Protein AF-A0AA35U1R6-F1 (afdb_monomer_lite)

Structure (mmCIF, N/CA/C/O backbone):
data_AF-A0AA35U1R6-F1
#
_entry.id   AF-A0AA35U1R6-F1
#
loop_
_atom_site.group_PDB
_atom_site.id
_atom_site.type_symbol
_atom_site.label_atom_id
_atom_site.label_alt_id
_atom_site.label_comp_id
_atom_site.label_asym_id
_atom_site.label_entity_id
_atom_site.label_seq_id
_atom_site.pdbx_PDB_ins_code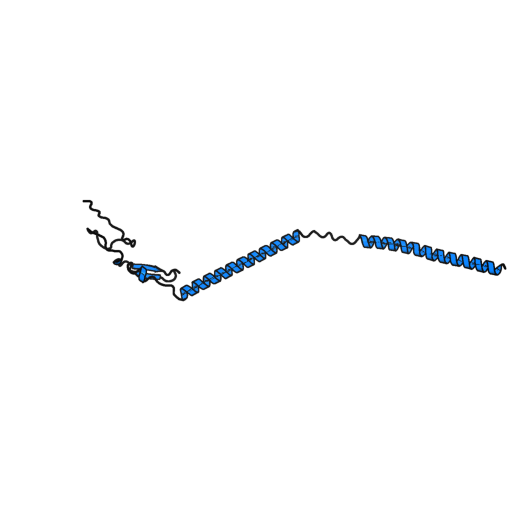
_atom_site.Cartn_x
_atom_site.Cartn_y
_atom_site.Cartn_z
_atom_site.occupancy
_atom_site.B_iso_or_equiv
_atom_site.auth_seq_id
_atom_site.auth_comp_id
_atom_site.auth_asym_id
_atom_site.auth_atom_id
_atom_site.pdbx_PDB_model_num
ATOM 1 N N . MET A 1 1 ? 55.048 16.128 -22.462 1.00 40.50 1 MET A N 1
ATOM 2 C CA . MET A 1 1 ? 53.870 15.634 -23.207 1.00 40.50 1 MET A CA 1
ATOM 3 C C . MET A 1 1 ? 53.387 14.359 -22.537 1.00 40.50 1 MET A C 1
ATOM 5 O O . MET A 1 1 ? 53.984 13.311 -22.740 1.00 40.50 1 MET A O 1
ATOM 9 N N . LEU A 1 2 ? 52.407 14.465 -21.638 1.00 44.03 2 LEU A N 1
ATOM 10 C CA . LEU A 1 2 ? 51.912 13.326 -20.863 1.00 44.03 2 LEU A CA 1
ATOM 11 C C . LEU A 1 2 ? 51.029 12.444 -21.753 1.00 44.03 2 LEU A C 1
ATOM 13 O O . LEU A 1 2 ? 49.929 12.838 -22.135 1.00 44.03 2 LEU A O 1
ATOM 17 N N . LEU A 1 3 ? 51.542 11.257 -22.082 1.00 51.19 3 LEU A N 1
ATOM 18 C CA . LEU A 1 3 ? 50.801 10.158 -22.692 1.00 51.19 3 LEU A CA 1
ATOM 19 C C . LEU A 1 3 ? 49.799 9.617 -21.669 1.00 51.19 3 LEU A C 1
ATOM 21 O O . LEU A 1 3 ? 50.079 8.687 -20.917 1.00 51.19 3 LEU A O 1
ATOM 25 N N . LEU A 1 4 ? 48.622 10.230 -21.626 1.00 51.91 4 LEU A N 1
ATOM 26 C CA . LEU A 1 4 ? 47.485 9.698 -20.895 1.00 51.91 4 LEU A CA 1
ATOM 27 C C . LEU A 1 4 ? 46.846 8.581 -21.725 1.00 51.91 4 LEU A C 1
ATOM 29 O O . LEU A 1 4 ? 45.878 8.794 -22.451 1.00 51.91 4 LEU A O 1
ATOM 33 N N . ILE A 1 5 ? 47.394 7.370 -21.592 1.00 55.00 5 ILE A N 1
ATOM 34 C CA . ILE A 1 5 ? 46.706 6.115 -21.929 1.00 55.00 5 ILE A CA 1
ATOM 35 C C . ILE A 1 5 ? 45.598 5.929 -20.883 1.00 55.00 5 ILE A C 1
ATOM 37 O O . ILE A 1 5 ? 45.700 5.128 -19.957 1.00 55.00 5 ILE A O 1
ATOM 41 N N . PHE A 1 6 ? 44.555 6.749 -20.962 1.00 52.03 6 PHE A N 1
ATOM 42 C CA . PHE A 1 6 ? 43.387 6.607 -20.108 1.00 52.03 6 PHE A CA 1
ATOM 43 C C . PHE A 1 6 ? 42.420 5.649 -20.799 1.00 52.03 6 PHE A C 1
ATOM 45 O O . PHE A 1 6 ? 41.719 6.016 -21.740 1.00 52.03 6 PHE A O 1
ATOM 52 N N . CYS A 1 7 ? 42.366 4.407 -20.311 1.00 56.44 7 CYS A N 1
ATOM 53 C CA . CYS A 1 7 ? 41.222 3.520 -20.518 1.00 56.44 7 CYS A CA 1
ATOM 54 C C . CYS A 1 7 ? 40.001 4.145 -19.829 1.00 56.44 7 CYS A C 1
ATOM 56 O O . CYS A 1 7 ? 39.652 3.799 -18.701 1.00 56.44 7 CYS A O 1
ATOM 58 N N . LEU A 1 8 ? 39.398 5.127 -20.495 1.00 61.28 8 LEU A N 1
ATOM 59 C CA . LEU A 1 8 ? 38.334 5.949 -19.950 1.00 61.28 8 LEU A CA 1
ATOM 60 C C . LEU A 1 8 ? 37.013 5.175 -20.009 1.00 61.28 8 LEU A C 1
ATOM 62 O O . LEU A 1 8 ? 36.578 4.696 -21.061 1.00 61.28 8 LEU A O 1
ATOM 66 N N . GLN A 1 9 ? 36.366 5.031 -18.858 1.00 64.62 9 GLN A N 1
ATOM 67 C CA . GLN A 1 9 ? 34.970 4.620 -18.799 1.00 64.62 9 GLN A CA 1
ATOM 68 C C . GLN A 1 9 ? 34.132 5.730 -19.448 1.00 64.62 9 GLN A C 1
ATOM 70 O O . GLN A 1 9 ? 34.255 6.892 -19.064 1.00 64.62 9 GLN A O 1
ATOM 75 N N . LEU A 1 10 ? 33.308 5.394 -20.448 1.00 70.62 10 LEU A N 1
ATOM 76 C CA . LEU A 1 10 ? 32.404 6.370 -21.056 1.00 70.62 10 LEU A CA 1
ATOM 77 C C . LEU A 1 10 ? 31.441 6.910 -19.988 1.00 70.62 10 LEU A C 1
ATOM 79 O O . LEU A 1 10 ? 31.081 6.166 -19.071 1.00 70.62 10 LEU A O 1
ATOM 83 N N . PRO A 1 11 ? 30.930 8.146 -20.138 1.00 73.25 11 PRO A N 1
ATOM 84 C CA . PRO A 1 11 ? 29.977 8.736 -19.191 1.00 73.25 11 PRO A CA 1
ATOM 85 C C . PRO A 1 11 ? 28.687 7.912 -19.033 1.00 73.25 11 PRO A C 1
ATOM 87 O O . PRO A 1 11 ? 28.019 7.996 -18.010 1.00 73.25 11 PRO A O 1
ATOM 90 N N . CYS A 1 12 ? 28.362 7.041 -19.996 1.00 75.69 12 CYS A N 1
ATOM 91 C CA . CYS A 1 12 ? 27.272 6.070 -19.883 1.00 75.69 12 CYS A CA 1
ATOM 92 C C . CYS A 1 12 ? 27.588 4.847 -18.988 1.00 75.69 12 CYS A C 1
ATOM 94 O O . CYS A 1 12 ? 26.778 3.923 -18.902 1.00 75.69 12 CYS A O 1
ATOM 96 N N . GLY A 1 13 ? 28.753 4.817 -18.329 1.00 76.06 13 GLY A N 1
ATOM 97 C CA . GLY A 1 13 ? 29.195 3.761 -17.412 1.00 76.06 13 GLY A CA 1
ATOM 98 C C . GLY A 1 13 ? 29.813 2.540 -18.101 1.00 76.06 13 GLY A C 1
ATOM 99 O O . GLY A 1 13 ? 30.163 1.561 -17.444 1.00 76.06 13 GLY A O 1
ATOM 100 N N . HIS A 1 14 ? 29.968 2.585 -19.421 1.00 80.06 14 HIS A N 1
ATOM 101 C CA . HIS A 1 14 ? 30.429 1.478 -20.246 1.00 80.06 14 HIS A CA 1
ATOM 102 C C . HIS A 1 14 ? 31.904 1.618 -20.656 1.00 80.06 14 HIS A C 1
ATOM 104 O O . HIS A 1 14 ? 32.404 2.723 -20.827 1.00 80.06 14 HIS A O 1
ATOM 110 N N . ARG A 1 15 ? 32.612 0.499 -20.869 1.00 76.62 15 ARG A N 1
ATOM 111 C CA . ARG A 1 15 ? 33.979 0.526 -21.428 1.00 76.62 15 ARG A CA 1
ATOM 112 C C . ARG A 1 15 ? 33.954 0.885 -22.922 1.00 76.62 15 ARG A C 1
ATOM 114 O O . ARG A 1 15 ? 33.030 0.491 -23.640 1.00 76.62 15 ARG A O 1
ATOM 121 N N . CYS A 1 16 ? 34.970 1.594 -23.401 1.00 74.69 16 CYS A N 1
ATOM 122 C CA . CYS A 1 16 ? 35.106 1.868 -24.830 1.00 74.69 16 CYS A CA 1
ATOM 123 C C . CYS A 1 16 ? 35.251 0.544 -25.610 1.00 74.69 16 CYS A C 1
ATOM 125 O O . CYS A 1 16 ? 35.993 -0.328 -25.158 1.00 74.69 16 CYS A O 1
ATOM 127 N N . PRO A 1 17 ? 34.500 0.328 -26.711 1.00 72.19 17 PRO A N 1
ATOM 128 C CA . PRO A 1 17 ? 34.656 -0.867 -27.543 1.00 72.19 17 PRO A CA 1
ATOM 129 C C . PRO A 1 17 ? 35.899 -0.804 -28.444 1.00 72.19 17 PRO A C 1
ATOM 131 O O . PRO A 1 17 ? 36.319 -1.833 -28.963 1.00 72.19 17 PRO A O 1
ATOM 134 N N . LEU A 1 18 ? 36.468 0.388 -28.645 1.00 70.44 18 LEU A N 1
ATOM 135 C CA . LEU A 1 18 ? 37.700 0.585 -29.403 1.00 70.44 18 LEU A CA 1
ATOM 136 C C . LEU A 1 18 ? 38.908 0.216 -28.533 1.00 70.44 18 LEU A C 1
ATOM 138 O O . LEU A 1 18 ? 38.912 0.475 -27.327 1.00 70.44 18 LEU A O 1
ATOM 142 N N . GLY A 1 19 ? 39.938 -0.363 -29.155 1.00 68.81 19 GLY A N 1
ATOM 143 C CA . GLY A 1 19 ? 41.250 -0.513 -28.524 1.00 68.8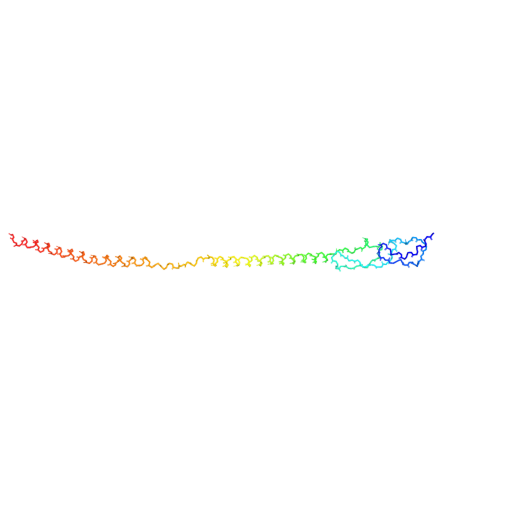1 19 GLY A CA 1
ATOM 144 C C . GLY A 1 19 ? 41.859 0.849 -28.176 1.00 68.81 19 GLY A C 1
ATOM 145 O O . GLY A 1 19 ? 41.396 1.881 -28.666 1.00 68.81 19 GLY A O 1
ATOM 146 N N . CYS A 1 20 ? 42.887 0.858 -27.323 1.00 73.56 20 CYS A N 1
ATOM 147 C CA . CYS A 1 20 ? 43.566 2.087 -26.912 1.00 73.56 20 CYS A CA 1
ATOM 148 C C . CYS A 1 20 ? 43.958 2.916 -28.142 1.00 73.56 20 CYS A C 1
ATOM 150 O O . CYS A 1 20 ? 44.717 2.454 -28.992 1.00 73.56 20 CYS A O 1
ATOM 152 N N . HIS A 1 21 ? 43.424 4.129 -28.231 1.00 70.81 21 HIS A N 1
ATOM 153 C CA . HIS A 1 21 ? 43.646 5.032 -29.349 1.00 70.81 21 HIS A CA 1
ATOM 154 C C . HIS A 1 21 ? 44.116 6.388 -28.829 1.00 70.81 21 HIS A C 1
ATOM 156 O O . HIS A 1 21 ? 43.810 6.787 -27.705 1.00 70.81 21 HIS A O 1
ATOM 162 N N . HIS A 1 22 ? 44.863 7.113 -29.656 1.00 66.44 22 HIS A N 1
ATOM 163 C CA . HIS A 1 22 ? 45.256 8.482 -29.347 1.00 66.44 22 HIS A CA 1
ATOM 164 C C . HIS A 1 22 ? 44.108 9.413 -29.763 1.00 66.44 22 HIS A C 1
ATOM 166 O O . HIS A 1 22 ? 43.730 9.438 -30.931 1.00 66.44 22 HIS A O 1
ATOM 172 N N . GLY A 1 23 ? 43.501 10.125 -28.811 1.00 71.44 23 GLY A N 1
ATOM 173 C CA . GLY A 1 23 ? 42.396 11.060 -29.064 1.00 71.44 23 GLY A CA 1
ATOM 174 C C . GLY A 1 23 ? 41.212 10.891 -28.111 1.00 71.44 23 GLY A C 1
ATOM 175 O O . GLY A 1 23 ? 41.259 10.095 -27.175 1.00 71.44 23 GLY A O 1
ATOM 176 N N . ASN A 1 24 ? 40.141 11.654 -28.346 1.00 71.75 24 ASN A N 1
ATOM 177 C CA . ASN A 1 24 ? 38.956 11.640 -27.488 1.00 71.75 24 ASN A CA 1
ATOM 178 C C . ASN A 1 24 ? 38.089 10.397 -27.754 1.00 71.75 24 ASN A C 1
ATOM 180 O O . ASN A 1 24 ? 37.876 10.028 -28.909 1.00 71.75 24 ASN A O 1
ATOM 184 N N . CYS A 1 25 ? 37.589 9.752 -26.696 1.00 74.62 25 CYS A N 1
ATOM 185 C CA . CYS A 1 25 ? 36.675 8.612 -26.825 1.00 74.62 25 CYS A CA 1
ATOM 186 C C . CYS A 1 25 ? 35.370 9.018 -27.541 1.00 74.62 25 CYS A C 1
ATOM 188 O O . CYS A 1 25 ? 34.946 10.174 -27.431 1.00 74.62 25 CYS A O 1
ATOM 190 N N . PRO A 1 26 ? 34.700 8.083 -28.243 1.00 75.94 26 PRO A N 1
ATOM 191 C CA . PRO A 1 26 ? 33.435 8.370 -28.905 1.00 75.94 26 PRO A CA 1
ATOM 192 C C . PRO A 1 26 ? 32.358 8.797 -27.888 1.00 75.94 26 PRO A C 1
ATOM 194 O O . PRO A 1 26 ? 32.352 8.305 -26.753 1.00 75.94 26 PRO A O 1
ATOM 197 N N . PRO A 1 27 ? 31.436 9.702 -28.269 1.00 75.06 27 PRO A N 1
ATOM 198 C CA . PRO A 1 27 ? 30.412 10.205 -27.362 1.00 75.06 27 PRO A CA 1
ATOM 199 C C . PRO A 1 27 ? 29.414 9.098 -26.976 1.00 75.06 27 PRO A C 1
ATOM 201 O O . PRO A 1 27 ? 29.207 8.149 -27.745 1.00 75.06 27 PRO A O 1
ATOM 204 N N . PRO A 1 28 ? 28.752 9.213 -25.808 1.00 72.19 28 PRO A N 1
ATOM 205 C CA . PRO A 1 28 ? 27.809 8.206 -25.303 1.00 72.19 28 PRO A CA 1
ATOM 206 C C . PRO A 1 28 ? 26.651 7.904 -26.269 1.00 72.19 28 PRO A C 1
ATOM 208 O O . PRO A 1 28 ? 26.156 6.776 -26.279 1.00 72.19 28 PRO A O 1
ATOM 211 N N . GLU A 1 29 ? 26.301 8.853 -27.140 1.00 73.19 29 GLU A N 1
ATOM 212 C CA . GLU A 1 29 ? 25.285 8.739 -28.203 1.00 73.19 29 GLU A CA 1
ATOM 213 C C . GLU A 1 29 ? 25.577 7.629 -29.232 1.00 73.19 29 GLU A C 1
ATOM 215 O O . GLU A 1 29 ? 24.696 7.147 -29.944 1.00 73.19 29 GLU A O 1
ATOM 220 N N . THR A 1 30 ? 26.833 7.190 -29.326 1.00 78.75 30 THR A N 1
ATOM 221 C CA . THR A 1 30 ? 27.261 6.122 -30.248 1.00 78.75 30 THR A CA 1
ATOM 222 C C . THR A 1 30 ? 27.369 4.761 -29.561 1.00 78.75 30 THR A C 1
ATOM 224 O O . THR A 1 30 ? 27.745 3.762 -30.178 1.00 78.75 30 THR A O 1
ATOM 227 N N . CYS A 1 31 ? 27.027 4.684 -28.271 1.00 83.06 31 CYS A N 1
ATOM 228 C CA . CYS A 1 31 ? 27.143 3.461 -27.496 1.00 83.06 31 CYS A CA 1
ATOM 229 C C . CYS A 1 31 ? 26.099 2.416 -27.932 1.00 83.06 31 CYS A C 1
ATOM 231 O O . CYS A 1 31 ? 24.913 2.521 -27.620 1.00 83.06 31 CYS A O 1
ATOM 233 N N . GLN A 1 32 ? 26.559 1.350 -28.594 1.00 82.31 32 GLN A N 1
ATOM 234 C CA . GLN A 1 32 ? 25.708 0.256 -29.090 1.00 82.31 32 GLN A CA 1
ATOM 235 C C . GLN A 1 32 ? 25.473 -0.873 -28.072 1.00 82.31 32 GLN A C 1
ATOM 237 O O . GLN A 1 32 ? 24.872 -1.897 -28.399 1.00 82.31 32 GLN A O 1
ATOM 242 N N . ARG A 1 33 ? 25.951 -0.717 -26.832 1.00 84.75 33 ARG A N 1
ATOM 243 C CA . ARG A 1 33 ? 25.746 -1.722 -25.782 1.00 84.75 33 ARG A CA 1
ATOM 244 C C . ARG A 1 33 ? 24.268 -1.826 -25.436 1.00 84.75 33 ARG A C 1
ATOM 246 O O . ARG A 1 33 ? 23.587 -0.809 -25.324 1.00 84.75 33 ARG A O 1
ATOM 253 N N . LYS A 1 34 ? 23.785 -3.051 -25.247 1.00 89.06 34 LYS A N 1
ATOM 254 C CA . LYS A 1 34 ? 22.403 -3.311 -24.841 1.00 89.06 34 LYS A CA 1
ATOM 255 C C . LYS A 1 34 ? 22.255 -3.089 -23.339 1.00 89.06 34 LYS A C 1
ATOM 257 O O . LYS A 1 34 ? 23.085 -3.548 -22.560 1.00 89.06 34 LYS A O 1
ATOM 262 N N . VAL A 1 35 ? 21.196 -2.394 -22.948 1.00 88.81 35 VAL A N 1
ATOM 263 C CA . VAL A 1 35 ? 20.808 -2.165 -21.556 1.00 88.81 35 VAL A CA 1
ATOM 264 C C . VAL A 1 35 ? 19.346 -2.546 -21.371 1.00 88.81 35 VAL A C 1
ATOM 266 O O . VAL A 1 35 ? 18.514 -2.322 -22.251 1.00 88.81 35 VAL A O 1
ATOM 269 N N . THR A 1 36 ? 19.020 -3.127 -20.220 1.00 90.50 36 THR A N 1
ATOM 270 C CA . THR A 1 36 ? 17.642 -3.489 -19.882 1.00 90.50 36 THR A CA 1
ATOM 271 C C . THR A 1 36 ? 17.001 -2.358 -19.093 1.00 90.50 36 THR A C 1
ATOM 273 O O . THR A 1 36 ? 17.379 -2.096 -17.951 1.00 90.50 36 THR A O 1
ATOM 276 N N . LEU A 1 37 ? 16.007 -1.704 -19.683 1.00 91.31 37 LEU A N 1
ATOM 277 C CA . LEU A 1 37 ? 15.198 -0.696 -19.006 1.00 91.31 37 LEU A CA 1
ATOM 278 C C . LEU A 1 37 ? 13.927 -1.318 -18.449 1.00 91.31 37 LEU A C 1
ATOM 280 O O . LEU A 1 37 ? 13.410 -2.303 -18.983 1.00 91.31 37 LEU A O 1
ATOM 284 N N . ARG A 1 38 ? 13.422 -0.737 -17.363 1.00 91.31 38 ARG A N 1
ATOM 285 C CA . ARG A 1 38 ? 12.196 -1.178 -16.699 1.00 91.31 38 ARG A CA 1
ATOM 286 C C . ARG A 1 38 ? 11.193 -0.032 -16.625 1.00 91.31 38 ARG A C 1
ATOM 288 O O . ARG A 1 38 ? 11.612 1.119 -16.556 1.00 91.31 38 ARG A O 1
ATOM 295 N N . CYS A 1 39 ? 9.894 -0.344 -16.603 1.00 90.94 39 CYS A N 1
ATOM 296 C CA . CYS A 1 39 ? 8.876 0.665 -16.276 1.00 90.94 39 CYS A CA 1
ATOM 297 C C . CYS A 1 39 ? 9.104 1.207 -14.855 1.00 90.94 39 CYS A C 1
ATOM 299 O O . CYS A 1 39 ? 9.748 0.547 -14.033 1.00 90.94 39 CYS A O 1
ATOM 301 N N . SER A 1 40 ? 8.482 2.340 -14.519 1.00 87.94 40 SER A N 1
ATOM 302 C CA . SER A 1 40 ? 8.454 2.868 -13.142 1.00 87.94 40 SER A CA 1
ATOM 303 C C . SER A 1 40 ? 7.946 1.830 -12.130 1.00 87.94 40 SER A C 1
ATOM 305 O O . SER A 1 40 ? 8.477 1.698 -11.032 1.00 87.94 40 SER A O 1
ATOM 307 N N . CYS A 1 41 ? 6.992 1.008 -12.562 1.00 88.50 41 CYS A N 1
ATOM 308 C CA . CYS A 1 41 ? 6.417 -0.115 -11.832 1.00 88.50 41 CYS A CA 1
ATOM 309 C C . CYS A 1 41 ? 7.290 -1.379 -11.739 1.00 88.50 41 CYS A C 1
ATOM 311 O O . CYS A 1 41 ? 6.918 -2.352 -11.090 1.00 88.50 41 CYS A O 1
ATOM 313 N N . ARG A 1 42 ? 8.420 -1.410 -12.454 1.00 88.81 42 ARG A N 1
ATOM 314 C CA . ARG A 1 42 ? 9.352 -2.538 -12.631 1.00 88.81 42 ARG A CA 1
ATOM 315 C C . ARG A 1 42 ? 8.781 -3.853 -13.203 1.00 88.81 42 ARG A C 1
ATOM 317 O O . ARG A 1 42 ? 9.550 -4.806 -13.326 1.00 88.81 42 ARG A O 1
ATOM 324 N N . ARG A 1 43 ? 7.501 -3.903 -13.598 1.00 90.50 43 ARG A N 1
ATOM 325 C CA . ARG A 1 43 ? 6.840 -5.063 -14.233 1.00 90.50 43 ARG A CA 1
ATOM 326 C C . ARG A 1 43 ? 7.361 -5.344 -15.644 1.00 90.50 43 ARG A C 1
ATOM 328 O O . ARG A 1 43 ? 7.785 -6.455 -15.938 1.00 90.50 43 ARG A O 1
ATOM 335 N N . LEU A 1 44 ? 7.351 -4.328 -16.505 1.00 89.62 44 LEU A N 1
ATOM 336 C CA . LEU A 1 44 ? 7.807 -4.435 -17.890 1.00 89.62 44 LEU A CA 1
ATOM 337 C C . LEU A 1 44 ? 9.320 -4.243 -17.969 1.00 89.62 44 LEU A C 1
ATOM 339 O O . LEU A 1 44 ? 9.870 -3.350 -17.319 1.00 89.62 44 LEU A O 1
ATOM 343 N N . LYS A 1 45 ? 9.975 -5.062 -18.795 1.00 91.81 45 LYS A N 1
ATOM 344 C CA . LYS A 1 45 ? 11.404 -4.968 -19.106 1.00 91.81 45 LYS A CA 1
ATOM 345 C C . LYS A 1 45 ? 11.577 -4.919 -20.618 1.00 91.81 45 LYS A C 1
ATOM 347 O O . LYS A 1 45 ? 10.936 -5.686 -21.329 1.00 91.81 45 LYS A O 1
ATOM 352 N N . LYS A 1 46 ? 12.442 -4.030 -21.098 1.00 90.94 46 LYS A N 1
ATOM 353 C CA . LYS A 1 46 ? 12.771 -3.904 -22.519 1.00 90.94 46 LYS A CA 1
ATOM 354 C C . LYS A 1 46 ? 14.272 -3.743 -22.685 1.00 90.94 46 LYS A C 1
ATOM 356 O O . LYS A 1 46 ? 14.892 -2.941 -21.991 1.00 90.94 46 LYS A O 1
ATOM 361 N N . GLU A 1 47 ? 14.844 -4.503 -23.606 1.00 91.44 47 GLU A N 1
ATOM 362 C CA . GLU A 1 47 ? 16.234 -4.332 -24.012 1.00 91.44 47 GLU A CA 1
ATOM 363 C C . GLU A 1 47 ? 16.317 -3.266 -25.099 1.00 91.44 47 GLU A C 1
ATOM 365 O O . GLU A 1 47 ? 15.644 -3.351 -26.127 1.00 91.44 47 GLU A O 1
ATOM 370 N N . VAL A 1 48 ? 17.133 -2.245 -24.859 1.00 89.81 48 VAL A N 1
ATOM 371 C CA . VAL A 1 48 ? 17.377 -1.152 -25.805 1.00 89.81 48 VAL A CA 1
ATOM 372 C C . VAL A 1 48 ? 18.871 -0.878 -25.889 1.00 89.81 48 VAL A C 1
ATOM 374 O O . VAL A 1 48 ? 19.641 -1.282 -25.015 1.00 89.81 48 VAL A O 1
ATOM 377 N N . LYS A 1 49 ? 19.309 -0.201 -26.948 1.00 89.06 49 LYS A N 1
ATOM 378 C CA . LYS A 1 49 ? 20.693 0.270 -27.027 1.00 89.06 49 LYS A CA 1
ATOM 379 C C . LYS A 1 49 ? 20.898 1.420 -26.041 1.00 89.06 49 LYS A C 1
ATOM 381 O O . LYS A 1 49 ? 19.975 2.179 -25.762 1.00 89.06 49 LYS A O 1
ATOM 386 N N . CYS A 1 50 ? 22.108 1.548 -25.504 1.00 85.44 50 CYS A N 1
ATOM 387 C CA . CYS A 1 50 ? 22.434 2.551 -24.494 1.00 85.44 50 CYS A CA 1
ATOM 388 C C . CYS A 1 50 ? 22.175 3.983 -24.977 1.00 85.44 50 CYS A C 1
ATOM 390 O O . CYS A 1 50 ? 21.733 4.809 -24.186 1.00 85.44 50 CYS A O 1
ATOM 392 N N . ASN A 1 51 ? 22.413 4.256 -26.257 1.00 84.81 51 ASN A N 1
ATOM 393 C CA . ASN A 1 51 ? 22.128 5.544 -26.882 1.00 84.81 51 ASN A CA 1
ATOM 394 C C . ASN A 1 51 ? 20.632 5.845 -27.079 1.00 84.81 51 ASN A C 1
ATOM 396 O O . ASN A 1 51 ? 20.252 6.983 -27.305 1.00 84.81 51 ASN A O 1
ATOM 400 N N . GLU A 1 52 ? 19.769 4.837 -26.988 1.00 85.44 52 GLU A N 1
ATOM 401 C CA . GLU A 1 52 ? 18.313 4.980 -27.101 1.00 85.44 52 GLU A CA 1
ATOM 402 C C . GLU A 1 52 ? 17.631 4.904 -25.729 1.00 85.44 52 GLU A C 1
ATOM 404 O O . GLU A 1 52 ? 16.419 4.694 -25.635 1.00 85.44 52 GLU A O 1
ATOM 409 N N . ARG A 1 53 ? 18.410 5.023 -24.646 1.00 84.06 53 ARG A N 1
ATOM 410 C CA . ARG A 1 53 ? 17.915 4.838 -23.282 1.00 84.06 53 ARG A CA 1
ATOM 411 C C . ARG A 1 53 ? 16.768 5.794 -22.959 1.00 84.06 53 ARG A C 1
ATOM 413 O O . ARG A 1 53 ? 15.742 5.351 -22.449 1.00 84.06 53 ARG A O 1
ATOM 420 N N . ASP A 1 54 ? 16.949 7.070 -23.273 1.00 81.38 54 ASP A N 1
ATOM 421 C CA . ASP A 1 54 ? 16.014 8.122 -22.872 1.00 81.38 54 ASP A CA 1
ATOM 422 C C . ASP A 1 54 ? 14.762 8.150 -23.757 1.00 81.38 54 ASP A C 1
ATOM 424 O O . ASP A 1 54 ? 13.684 8.527 -23.307 1.00 81.38 54 ASP A O 1
ATOM 428 N N . THR A 1 55 ? 14.867 7.671 -25.001 1.00 83.19 55 THR A N 1
ATOM 429 C CA . THR A 1 55 ? 13.767 7.689 -25.978 1.00 83.19 55 THR A CA 1
ATOM 430 C C . THR A 1 55 ? 12.931 6.410 -25.986 1.00 83.19 55 THR A C 1
ATOM 432 O O . THR A 1 55 ? 11.754 6.453 -26.338 1.00 83.19 55 THR A O 1
ATOM 435 N N . LYS A 1 56 ? 13.504 5.256 -25.612 1.00 83.56 56 LYS A N 1
ATOM 436 C CA . LYS A 1 56 ? 12.837 3.940 -25.706 1.00 83.56 56 LYS A CA 1
ATOM 437 C C . LYS A 1 56 ? 12.539 3.282 -24.357 1.00 83.56 56 LYS A C 1
ATOM 439 O O . LYS A 1 56 ? 12.258 2.077 -24.321 1.00 83.56 56 LYS A O 1
ATOM 444 N N . ALA A 1 57 ? 12.571 4.040 -23.262 1.00 82.12 57 ALA A N 1
ATOM 445 C CA . ALA A 1 57 ? 12.163 3.545 -21.952 1.00 82.12 57 ALA A CA 1
ATOM 446 C C . ALA A 1 57 ? 10.710 3.010 -21.989 1.00 82.12 57 ALA A C 1
ATOM 448 O O . ALA A 1 57 ? 9.822 3.668 -22.534 1.00 82.12 57 ALA A O 1
ATOM 449 N N . PRO A 1 58 ? 10.436 1.805 -21.449 1.00 87.38 58 PRO A N 1
ATOM 450 C CA . PRO A 1 58 ? 9.096 1.230 -21.491 1.00 87.38 58 PRO A CA 1
ATOM 451 C C . PRO A 1 58 ? 8.142 1.982 -20.551 1.00 87.38 58 PRO A C 1
ATOM 453 O O . PRO A 1 58 ? 8.358 2.030 -19.339 1.00 87.38 58 PRO A O 1
ATOM 456 N N . ALA A 1 59 ? 7.058 2.526 -21.107 1.00 89.19 59 ALA A N 1
ATOM 457 C CA . ALA A 1 59 ? 5.971 3.125 -20.336 1.00 89.19 59 ALA A CA 1
ATOM 458 C C . ALA A 1 59 ? 5.105 2.052 -19.649 1.00 89.19 59 ALA A C 1
ATOM 460 O O . ALA A 1 59 ? 5.024 0.910 -20.103 1.00 89.19 59 ALA A O 1
ATOM 461 N N . CYS A 1 60 ? 4.437 2.419 -18.551 1.00 90.50 60 CYS A N 1
ATOM 462 C CA . CYS A 1 60 ? 3.439 1.555 -17.918 1.00 90.50 60 CYS A CA 1
ATOM 463 C C . CYS A 1 60 ? 2.230 1.356 -18.842 1.00 90.50 60 CYS A C 1
ATOM 465 O O . CYS A 1 60 ? 1.649 2.325 -19.337 1.00 90.50 60 CYS A O 1
ATOM 467 N N . ASP A 1 61 ? 1.810 0.107 -19.020 1.00 91.25 61 ASP A N 1
ATOM 468 C CA . ASP A 1 61 ? 0.592 -0.242 -19.748 1.00 91.25 61 ASP A CA 1
ATOM 469 C C . ASP A 1 61 ? -0.640 -0.257 -18.822 1.00 91.25 61 ASP A C 1
ATOM 471 O O . ASP A 1 61 ? -0.571 0.120 -17.646 1.00 91.25 61 ASP A O 1
ATOM 475 N N . GLY A 1 62 ? -1.794 -0.647 -19.376 1.00 93.06 62 GLY A N 1
ATOM 476 C CA . GLY A 1 62 ? -3.046 -0.736 -18.623 1.00 93.06 62 GLY A CA 1
ATOM 477 C C . GLY A 1 62 ? -2.944 -1.690 -17.434 1.00 93.06 62 GLY A C 1
ATOM 478 O O . GLY A 1 62 ? -3.379 -1.344 -16.341 1.00 93.06 62 GLY A O 1
ATOM 479 N N . GLU A 1 63 ? -2.287 -2.832 -17.614 1.00 92.94 63 GLU A N 1
ATOM 480 C CA . GLU A 1 63 ? -2.124 -3.837 -16.564 1.00 92.94 63 GLU A CA 1
ATOM 481 C C . GLU A 1 63 ? -1.246 -3.336 -15.411 1.00 92.94 63 GLU A C 1
ATOM 483 O O . GLU A 1 63 ? -1.585 -3.508 -14.243 1.00 92.94 63 GLU A O 1
ATOM 488 N N . CYS A 1 64 ? -0.157 -2.621 -15.716 1.00 93.38 64 CYS A N 1
ATOM 489 C CA . CYS A 1 64 ? 0.649 -1.958 -14.693 1.00 93.38 64 CYS A CA 1
ATOM 490 C C . CYS A 1 64 ? -0.189 -1.005 -13.833 1.00 93.38 64 CYS A C 1
ATOM 492 O O . CYS A 1 64 ? -0.024 -0.982 -12.617 1.00 93.38 64 CYS A O 1
ATOM 494 N N . ARG A 1 65 ? -1.071 -0.212 -14.456 1.00 93.62 65 ARG A N 1
ATOM 495 C CA . ARG A 1 65 ? -1.926 0.740 -13.732 1.00 93.62 65 ARG A CA 1
ATOM 496 C C . ARG A 1 65 ? -2.950 0.029 -12.851 1.00 93.62 65 ARG A C 1
ATOM 498 O O . ARG A 1 65 ? -3.133 0.446 -11.714 1.00 93.62 65 ARG A O 1
ATOM 505 N N . ARG A 1 66 ? -3.563 -1.051 -13.346 1.00 95.19 66 ARG A N 1
ATOM 506 C CA . ARG A 1 66 ? -4.538 -1.852 -12.587 1.00 95.19 66 ARG A CA 1
ATOM 507 C C . ARG A 1 66 ? -3.915 -2.463 -11.338 1.00 95.19 66 ARG A C 1
ATOM 509 O O . ARG A 1 66 ? -4.436 -2.246 -10.256 1.00 95.19 66 ARG A O 1
ATOM 516 N N . LEU A 1 67 ? -2.758 -3.112 -11.471 1.00 93.81 67 LEU A N 1
ATOM 517 C CA . LEU A 1 67 ? -2.059 -3.727 -10.337 1.00 93.81 67 LEU A CA 1
ATOM 518 C C . LEU A 1 67 ? -1.585 -2.707 -9.295 1.00 93.81 67 LEU A C 1
ATOM 520 O O . LEU A 1 67 ? -1.523 -3.019 -8.110 1.00 93.81 67 LEU A O 1
ATOM 524 N N . ILE A 1 68 ? -1.202 -1.498 -9.722 1.00 94.19 68 ILE A N 1
ATOM 525 C CA . ILE A 1 68 ? -0.865 -0.419 -8.783 1.00 94.19 68 ILE A CA 1
ATOM 526 C C . ILE A 1 68 ? -2.121 0.010 -8.026 1.00 94.19 68 ILE A C 1
ATOM 528 O O . ILE A 1 68 ? -2.087 0.043 -6.801 1.00 94.19 68 ILE A O 1
ATOM 532 N N . ALA A 1 69 ? -3.218 0.277 -8.738 1.00 96.06 69 ALA A N 1
ATOM 533 C CA . ALA A 1 69 ? -4.475 0.699 -8.130 1.00 96.06 69 ALA A CA 1
ATOM 534 C C . ALA A 1 69 ? -5.034 -0.356 -7.162 1.00 96.06 69 ALA A C 1
ATOM 536 O O . ALA A 1 69 ? -5.421 -0.010 -6.053 1.00 96.06 69 ALA A O 1
ATOM 537 N N . GLU A 1 70 ? -5.005 -1.634 -7.541 1.00 96.38 70 GLU A N 1
ATOM 538 C CA . GLU A 1 70 ? -5.439 -2.752 -6.696 1.00 96.38 70 GLU A CA 1
ATOM 539 C C . GLU A 1 70 ? -4.609 -2.842 -5.413 1.00 96.38 70 GLU A C 1
ATOM 541 O O . GLU A 1 70 ? -5.169 -2.883 -4.324 1.00 96.38 70 GLU A O 1
ATOM 546 N N . LYS A 1 71 ? -3.275 -2.764 -5.511 1.00 95.88 71 LYS A N 1
ATOM 547 C CA . LYS A 1 71 ? -2.398 -2.752 -4.328 1.00 95.88 71 LYS A CA 1
ATOM 548 C C . LYS A 1 71 ? -2.610 -1.532 -3.442 1.00 95.88 71 LYS A C 1
ATOM 550 O O . LYS A 1 71 ? -2.430 -1.614 -2.231 1.00 95.88 71 LYS A O 1
ATOM 555 N N . GLU A 1 72 ? -2.900 -0.375 -4.026 1.00 97.19 72 GLU A N 1
ATOM 556 C CA . GLU A 1 72 ? -3.227 0.824 -3.256 1.00 97.19 72 GLU A CA 1
ATOM 557 C C . GLU A 1 72 ? -4.579 0.689 -2.557 1.00 97.19 72 GLU A C 1
ATOM 559 O O . GLU A 1 72 ? -4.717 1.124 -1.417 1.00 97.19 72 GLU A O 1
ATOM 564 N N . GLU A 1 73 ? -5.564 0.075 -3.207 1.00 97.94 73 GLU A N 1
ATOM 565 C CA . GLU A 1 73 ? -6.870 -0.198 -2.619 1.00 97.94 73 GLU A CA 1
ATOM 566 C C . GLU A 1 73 ? -6.786 -1.240 -1.499 1.00 97.94 73 GLU A C 1
ATOM 568 O O . GLU A 1 73 ? -7.320 -1.008 -0.419 1.00 97.94 73 GLU A O 1
ATOM 573 N N . GLU A 1 74 ? -6.066 -2.341 -1.714 1.00 97.94 74 GLU A N 1
ATOM 574 C CA . GLU A 1 74 ? -5.796 -3.369 -0.705 1.00 97.94 74 GLU A CA 1
ATOM 575 C C . GLU A 1 74 ? -5.138 -2.755 0.533 1.00 97.94 74 GLU A C 1
ATOM 577 O O . GLU A 1 74 ? -5.665 -2.883 1.633 1.00 97.94 74 GLU A O 1
ATOM 582 N N . LYS A 1 75 ? -4.073 -1.963 0.358 1.00 97.62 75 LYS A N 1
ATOM 583 C CA . LYS A 1 75 ? -3.417 -1.259 1.472 1.00 97.62 75 LYS A CA 1
ATOM 584 C C . LYS A 1 75 ? -4.352 -0.314 2.218 1.00 97.62 75 LYS A C 1
ATOM 586 O O . LYS A 1 75 ? -4.266 -0.216 3.437 1.00 97.62 75 LYS A O 1
ATOM 591 N N . LYS A 1 76 ? -5.231 0.397 1.505 1.00 98.19 76 LYS A N 1
ATOM 592 C CA .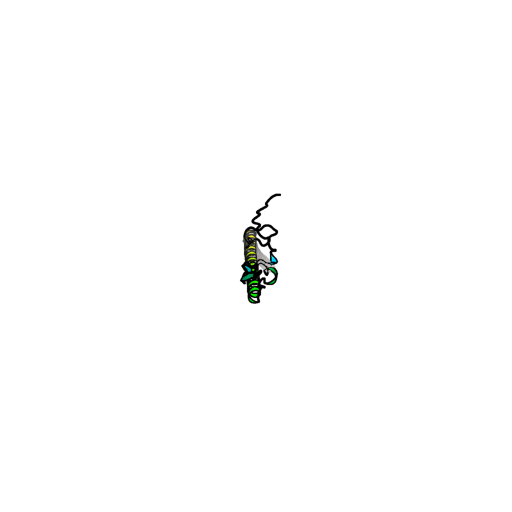 LYS A 1 76 ? -6.231 1.272 2.134 1.00 98.19 76 LYS A CA 1
ATOM 593 C C . LYS A 1 76 ? -7.239 0.463 2.946 1.00 98.19 76 LYS A C 1
ATOM 595 O O . LYS A 1 76 ? -7.561 0.866 4.057 1.00 98.19 76 LYS A O 1
ATOM 600 N N . ARG A 1 77 ? -7.699 -0.676 2.418 1.00 98.25 77 ARG A N 1
ATOM 601 C CA . ARG A 1 77 ? -8.610 -1.599 3.114 1.00 98.25 77 ARG A CA 1
ATOM 602 C C . ARG A 1 77 ? -7.955 -2.187 4.363 1.00 98.25 77 ARG A C 1
ATOM 604 O O . ARG A 1 77 ? -8.558 -2.139 5.428 1.00 98.25 77 ARG A O 1
ATOM 611 N N . GLU A 1 78 ? -6.715 -2.660 4.259 1.00 98.25 78 GLU A N 1
ATOM 612 C CA . GLU A 1 78 ? -5.938 -3.172 5.395 1.00 98.25 78 GLU A CA 1
ATOM 613 C C . GLU A 1 78 ? -5.698 -2.092 6.459 1.00 98.25 78 GLU A C 1
ATOM 615 O O . GLU A 1 78 ? -5.824 -2.349 7.656 1.00 98.25 78 GLU A O 1
ATOM 620 N N . GLU A 1 79 ? -5.362 -0.866 6.047 1.00 98.38 79 GLU A N 1
ATOM 621 C CA . GLU A 1 79 ? -5.174 0.251 6.972 1.00 98.38 79 GLU A CA 1
ATOM 622 C C . GLU A 1 79 ? -6.484 0.631 7.672 1.00 98.38 79 GLU A C 1
ATOM 624 O O . GLU A 1 79 ? -6.483 0.877 8.879 1.00 98.38 79 GLU A O 1
ATOM 629 N N . GLU A 1 80 ? -7.600 0.659 6.945 1.00 98.44 80 GLU A N 1
ATOM 630 C CA . GLU A 1 80 ? -8.921 0.918 7.513 1.00 98.44 80 GLU A CA 1
ATOM 631 C C . GLU A 1 80 ? -9.344 -0.187 8.489 1.00 98.44 80 GLU A C 1
ATOM 633 O O . GLU A 1 80 ? -9.820 0.111 9.584 1.00 98.44 80 GLU A O 1
ATOM 638 N N . GLU A 1 81 ? -9.136 -1.456 8.139 1.00 98.38 81 GLU A N 1
ATOM 639 C CA . GLU A 1 81 ? -9.410 -2.587 9.025 1.00 98.38 81 GLU A CA 1
ATOM 640 C C . GLU A 1 81 ? -8.561 -2.514 10.298 1.00 98.38 81 GLU A C 1
ATOM 642 O O . GLU A 1 81 ? -9.091 -2.659 11.403 1.00 98.38 81 GLU A O 1
ATOM 647 N N . ARG A 1 82 ? -7.265 -2.202 10.164 1.00 98.38 82 ARG A N 1
ATOM 648 C CA . ARG A 1 82 ? -6.370 -2.003 11.309 1.00 98.38 82 ARG A CA 1
ATOM 649 C C . ARG A 1 82 ? -6.863 -0.870 12.209 1.00 98.38 82 ARG A C 1
ATOM 651 O O . ARG A 1 82 ? -6.964 -1.071 13.415 1.00 98.38 82 ARG A O 1
ATOM 658 N N . ARG A 1 83 ? -7.246 0.278 11.638 1.00 98.38 83 ARG A N 1
ATOM 659 C CA . ARG A 1 83 ? -7.815 1.409 12.395 1.00 98.38 83 ARG A CA 1
ATOM 660 C C . ARG A 1 83 ? -9.099 1.013 13.129 1.00 98.38 83 ARG A C 1
ATOM 662 O O . ARG A 1 83 ? -9.210 1.258 14.323 1.00 98.38 83 ARG A O 1
ATOM 669 N N . ARG A 1 84 ? -10.034 0.332 12.457 1.00 98.44 84 ARG A N 1
ATOM 670 C CA . ARG A 1 84 ? -11.288 -0.151 13.068 1.00 98.44 84 ARG A CA 1
ATOM 671 C C . ARG A 1 84 ? -11.036 -1.143 14.203 1.00 98.44 84 ARG A C 1
ATOM 673 O O . ARG A 1 84 ? -11.770 -1.147 15.190 1.00 98.44 84 ARG A O 1
ATOM 680 N N . ARG A 1 85 ? -10.027 -2.006 14.067 1.00 98.44 85 ARG A N 1
ATOM 681 C CA . ARG A 1 85 ? -9.632 -2.946 15.119 1.00 98.44 85 ARG A CA 1
ATOM 682 C C . ARG A 1 85 ? -9.047 -2.215 16.326 1.00 98.44 85 ARG A C 1
ATOM 684 O O . ARG A 1 85 ? -9.496 -2.466 17.438 1.00 98.44 85 ARG A O 1
ATOM 691 N N . GLU A 1 86 ? -8.121 -1.286 16.105 1.00 98.50 86 GLU A N 1
ATOM 692 C CA . GLU A 1 86 ? -7.542 -0.457 17.169 1.00 98.50 86 GLU A CA 1
ATOM 693 C C . GLU A 1 86 ? -8.616 0.371 17.896 1.00 98.50 86 GLU A C 1
ATOM 695 O O . GLU A 1 86 ? -8.587 0.488 19.117 1.00 98.50 86 GLU A O 1
ATOM 700 N N . GLU A 1 87 ? -9.595 0.923 17.173 1.00 98.44 87 GLU A N 1
ATOM 701 C CA . GLU A 1 87 ? -10.730 1.645 17.765 1.00 98.44 87 GLU A CA 1
ATOM 702 C C . GLU A 1 87 ? -11.611 0.737 18.632 1.00 98.44 87 GLU A C 1
ATOM 704 O O . GLU A 1 87 ? -12.016 1.135 19.723 1.00 98.44 87 GLU A O 1
ATOM 709 N N . ARG A 1 88 ? -11.884 -0.493 18.180 1.00 98.38 88 ARG A N 1
ATOM 710 C CA . ARG A 1 88 ? -12.636 -1.487 18.961 1.00 98.38 88 ARG A CA 1
ATOM 711 C C . ARG A 1 88 ? -11.896 -1.899 20.228 1.00 98.38 88 ARG A C 1
ATOM 713 O O . ARG A 1 88 ? -12.517 -1.938 21.284 1.00 98.38 88 ARG A O 1
ATOM 720 N N . GLU A 1 89 ? -10.598 -2.173 20.124 1.00 98.44 89 GLU A N 1
ATOM 721 C CA . GLU A 1 89 ? -9.753 -2.529 21.269 1.00 98.44 89 GLU A CA 1
ATOM 722 C C . GLU A 1 89 ? -9.712 -1.377 22.289 1.00 98.44 89 GLU A C 1
ATOM 724 O O . GLU A 1 89 ? -9.944 -1.603 23.475 1.00 98.44 89 GLU A O 1
ATOM 729 N N . LYS A 1 90 ? -9.551 -0.126 21.831 1.00 98.44 90 LYS A N 1
ATOM 730 C CA . LYS A 1 90 ? -9.619 1.065 22.697 1.00 98.44 90 LYS A CA 1
ATOM 731 C C . LYS A 1 90 ? -10.980 1.231 23.370 1.00 98.44 90 LYS A C 1
ATOM 733 O O . LYS A 1 90 ? -11.035 1.512 24.563 1.00 98.44 90 LYS A O 1
ATOM 738 N N . ALA A 1 91 ? -12.073 1.048 22.631 1.00 98.19 91 ALA A N 1
ATOM 739 C CA . ALA A 1 91 ? -13.421 1.148 23.185 1.00 98.19 91 ALA A CA 1
ATOM 740 C C . ALA A 1 91 ? -13.701 0.047 24.225 1.00 98.19 91 ALA A C 1
ATOM 742 O O . ALA A 1 91 ? -14.366 0.298 25.231 1.00 98.19 91 ALA A O 1
ATOM 743 N N . GLU A 1 92 ? -13.190 -1.168 24.008 1.00 98.06 92 GLU A N 1
ATOM 744 C CA . GLU A 1 92 ? -13.288 -2.267 24.972 1.00 98.06 92 GLU A CA 1
ATOM 745 C C . GLU A 1 92 ? -12.469 -1.986 26.236 1.00 98.06 92 GLU A C 1
ATOM 747 O O . GLU A 1 92 ? -12.979 -2.170 27.344 1.00 98.06 92 GLU A O 1
ATOM 752 N N . GLU A 1 93 ? -11.239 -1.490 26.090 1.00 97.88 93 GLU A N 1
ATOM 753 C CA . GLU A 1 93 ? -10.386 -1.091 27.211 1.00 97.88 93 GLU A CA 1
ATOM 754 C C . GLU A 1 93 ? -11.031 0.034 28.033 1.00 97.88 93 GLU A C 1
ATOM 756 O O . GLU A 1 93 ? -11.120 -0.063 29.260 1.00 97.88 93 GLU A O 1
ATOM 761 N N . GLU A 1 94 ? -11.568 1.062 27.370 1.00 97.12 94 GLU A N 1
ATOM 762 C CA . GLU A 1 94 ? -12.288 2.155 28.024 1.00 97.12 94 GLU A CA 1
ATOM 763 C C . GLU A 1 94 ? -13.532 1.642 28.764 1.00 97.12 94 GLU A C 1
ATOM 765 O O . GLU A 1 94 ? -13.757 1.987 29.927 1.00 97.12 94 GLU A O 1
ATOM 770 N N . ALA A 1 95 ? -14.316 0.755 28.144 1.00 96.19 95 ALA A N 1
ATOM 771 C CA . ALA A 1 95 ? -15.475 0.141 28.785 1.00 96.19 95 ALA A CA 1
ATOM 772 C C . ALA A 1 95 ? -15.081 -0.732 29.990 1.00 96.19 95 ALA A C 1
ATOM 774 O O . ALA A 1 95 ? -15.785 -0.746 31.007 1.00 96.19 95 ALA A O 1
ATOM 775 N N . ALA A 1 96 ? -13.963 -1.457 29.907 1.00 95.81 96 ALA A N 1
ATOM 776 C CA . ALA A 1 96 ? -13.430 -2.255 31.005 1.00 95.81 96 ALA A CA 1
ATOM 777 C C . ALA A 1 96 ? -12.974 -1.366 32.169 1.00 95.81 96 ALA A C 1
ATOM 779 O O . ALA A 1 96 ? -13.347 -1.627 33.317 1.00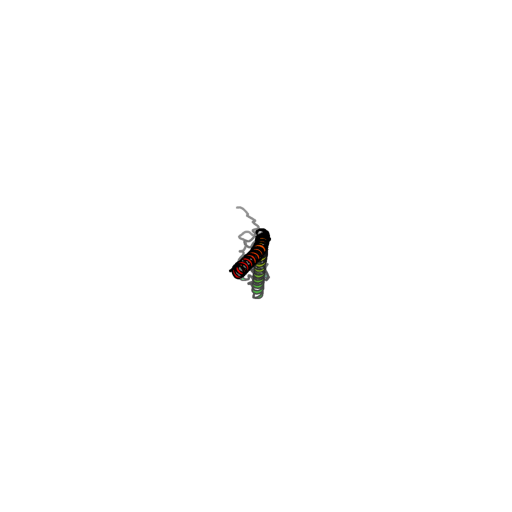 95.81 96 ALA A O 1
ATOM 780 N N . LEU A 1 97 ? -12.249 -0.281 31.883 1.00 95.50 97 LEU A N 1
ATOM 781 C CA . LEU A 1 97 ? -11.841 0.705 32.881 1.00 95.50 97 LEU A CA 1
ATOM 782 C C . LEU A 1 97 ? -13.064 1.366 33.532 1.00 95.50 97 LEU A C 1
ATOM 784 O O . LEU A 1 97 ? -13.148 1.437 34.759 1.00 95.50 97 LEU A O 1
ATOM 788 N N . ALA A 1 98 ? -14.065 1.756 32.740 1.00 92.81 98 ALA A N 1
ATOM 789 C CA . ALA A 1 98 ? -15.311 2.322 33.246 1.00 92.81 98 ALA A CA 1
ATOM 790 C C . ALA A 1 98 ? -16.033 1.357 34.202 1.00 92.81 98 ALA A C 1
ATOM 792 O O . ALA A 1 98 ? -16.522 1.781 35.248 1.00 92.81 98 ALA A O 1
ATOM 793 N N . ARG A 1 99 ? -16.066 0.050 33.902 1.00 89.75 99 ARG A N 1
ATOM 794 C CA . ARG A 1 99 ? -16.626 -0.977 34.804 1.00 89.75 99 ARG A CA 1
ATOM 795 C C . ARG A 1 99 ? -15.835 -1.123 36.105 1.00 89.75 99 ARG A C 1
ATOM 797 O O . ARG A 1 99 ? -16.451 -1.361 37.139 1.00 89.75 99 ARG A O 1
ATOM 804 N N . GLN A 1 100 ? -14.509 -0.984 36.074 1.00 89.00 100 GLN A N 1
ATOM 805 C CA . GLN A 1 100 ? -13.674 -1.032 37.283 1.00 89.00 100 GLN A CA 1
ATOM 806 C C . GLN A 1 100 ? -13.865 0.203 38.171 1.00 89.00 100 GLN A C 1
ATOM 808 O O . GLN A 1 100 ? -13.879 0.083 39.395 1.00 89.00 100 GLN A O 1
ATOM 813 N N . LEU A 1 101 ? -14.037 1.375 37.554 1.00 86.94 101 LEU A N 1
ATOM 814 C CA . LEU A 1 101 ? -14.273 2.643 38.245 1.00 86.94 101 LEU A CA 1
ATOM 815 C C . LEU A 1 101 ? -15.711 2.794 38.750 1.00 86.94 101 LEU A C 1
ATOM 817 O O . LEU A 1 101 ? -15.964 3.666 39.585 1.00 86.94 101 LEU A O 1
ATOM 821 N N . GLN A 1 102 ? -16.655 1.961 38.287 1.00 76.31 102 GLN A N 1
ATOM 822 C CA . GLN A 1 102 ? -17.996 1.952 38.860 1.00 76.31 102 GLN A CA 1
ATOM 823 C C . GLN A 1 102 ? -17.873 1.666 40.358 1.00 76.31 102 GLN A C 1
ATOM 825 O O . GLN A 1 102 ? -17.376 0.600 40.743 1.00 76.31 102 GLN A O 1
ATOM 830 N N . PRO A 1 103 ? -18.330 2.587 41.228 1.00 70.81 103 PRO A N 1
ATOM 831 C CA . PRO A 1 103 ? -18.346 2.310 42.647 1.00 70.81 103 PRO A CA 1
ATOM 832 C C . PRO A 1 103 ? -19.133 1.020 42.817 1.00 70.81 103 PRO A C 1
ATOM 834 O O . PRO A 1 103 ? -20.245 0.908 42.290 1.00 70.81 103 PRO A O 1
ATOM 837 N N . ARG A 1 104 ? -18.560 0.041 43.536 1.00 59.09 104 ARG A N 1
ATOM 838 C CA . ARG A 1 104 ? -19.326 -1.086 44.069 1.00 59.09 104 ARG A CA 1
ATOM 839 C C . ARG A 1 104 ? -20.484 -0.440 44.802 1.00 59.09 104 ARG A C 1
ATOM 841 O O . ARG A 1 104 ? -20.299 0.009 45.933 1.00 59.09 104 ARG A O 1
ATOM 848 N N . ARG A 1 105 ? -21.647 -0.317 44.149 1.00 57.03 105 ARG A N 1
ATOM 849 C CA . ARG A 1 105 ? -22.879 0.086 44.804 1.00 57.03 105 ARG A CA 1
ATOM 850 C C . ARG A 1 105 ? -23.013 -0.965 45.881 1.00 57.03 105 ARG A C 1
ATOM 852 O O . ARG A 1 105 ? -23.417 -2.093 45.603 1.00 57.03 105 ARG A O 1
ATOM 859 N N . ARG A 1 106 ? -22.592 -0.627 47.106 1.00 52.94 106 ARG A N 1
ATOM 860 C CA . ARG A 1 106 ? -23.058 -1.323 48.288 1.00 52.94 106 ARG A CA 1
ATOM 861 C C . ARG A 1 106 ? -24.549 -1.292 48.060 1.00 52.94 106 ARG A C 1
ATOM 863 O O . ARG A 1 106 ? -25.125 -0.205 48.003 1.00 52.94 106 ARG A O 1
ATOM 870 N N . ARG A 1 107 ? -25.140 -2.460 47.804 1.00 48.88 107 ARG A N 1
ATOM 871 C CA . ARG A 1 107 ? -26.565 -2.634 47.999 1.00 48.88 107 ARG A CA 1
ATOM 872 C C . ARG A 1 107 ? -26.758 -2.135 49.422 1.00 48.88 107 ARG A C 1
ATOM 874 O O . ARG A 1 107 ? -26.411 -2.838 50.368 1.00 48.88 107 ARG A O 1
ATOM 881 N N . ARG A 1 108 ? -27.169 -0.875 49.587 1.00 48.94 108 ARG A N 1
ATOM 882 C CA . ARG A 1 108 ? -27.825 -0.473 50.813 1.00 48.94 108 ARG A CA 1
ATOM 883 C C . ARG A 1 108 ? -29.042 -1.367 50.784 1.00 48.94 108 ARG A C 1
ATOM 885 O O . ARG A 1 108 ? -29.946 -1.170 49.983 1.00 48.94 108 ARG A O 1
ATOM 892 N N . ARG A 1 109 ? -28.945 -2.465 51.529 1.00 50.88 109 ARG A N 1
ATOM 893 C CA . ARG A 1 109 ? -30.107 -3.235 51.927 1.00 50.88 109 ARG A CA 1
ATOM 894 C C . ARG A 1 109 ? -31.069 -2.173 52.471 1.00 50.88 109 ARG A C 1
ATOM 896 O O . ARG A 1 109 ? -30.608 -1.393 53.314 1.00 50.88 109 ARG A O 1
ATOM 903 N N . PRO A 1 110 ? -32.304 -2.050 51.971 1.00 50.88 110 PRO A N 1
ATOM 904 C CA . PRO A 1 110 ? -33.282 -1.142 52.552 1.00 50.88 110 PRO A CA 1
ATOM 905 C C . PRO A 1 110 ? -33.719 -1.744 53.892 1.00 50.88 110 PRO A C 1
ATOM 907 O O . PRO A 1 110 ? -34.822 -2.223 54.043 1.00 50.88 110 PRO A O 1
ATOM 910 N N . ARG A 1 111 ? -32.793 -1.848 54.848 1.00 48.81 111 ARG A N 1
ATOM 911 C CA . ARG A 1 111 ? -33.045 -2.457 56.154 1.00 48.81 111 ARG A CA 1
ATOM 912 C C . ARG A 1 111 ? -33.632 -1.438 57.131 1.00 48.81 111 ARG A C 1
ATOM 914 O O . ARG A 1 111 ? -34.169 -1.822 58.151 1.00 48.81 111 ARG A O 1
ATOM 921 N N . ARG A 1 112 ? -33.506 -0.144 56.823 1.00 51.00 112 ARG A N 1
ATOM 922 C CA . ARG A 1 112 ? -33.912 0.922 57.738 1.00 51.00 112 ARG A CA 1
ATOM 923 C C . ARG A 1 112 ? -35.406 1.244 57.661 1.00 51.00 112 ARG A C 1
ATOM 925 O O . ARG A 1 112 ? -35.989 1.504 58.695 1.00 51.00 112 ARG A O 1
ATOM 932 N N . GLU A 1 113 ? -36.009 1.165 56.474 1.00 53.50 113 GLU A N 1
ATOM 933 C CA . GLU A 1 113 ? -37.452 1.406 56.301 1.00 53.50 113 GLU A CA 1
ATOM 934 C C . GLU A 1 113 ? -38.287 0.250 56.887 1.00 53.50 113 GLU A C 1
ATOM 936 O O . GLU A 1 113 ? -39.238 0.510 57.609 1.00 53.50 113 GLU A O 1
ATOM 941 N N . GLU A 1 114 ? -37.878 -1.014 56.698 1.00 53.16 114 GLU A N 1
ATOM 942 C CA . GLU A 1 114 ? -38.560 -2.171 57.315 1.00 53.16 114 GLU A CA 1
ATOM 943 C C . GLU A 1 114 ? -38.467 -2.170 58.856 1.00 53.16 114 GLU A C 1
ATOM 945 O O . GLU A 1 114 ? -39.443 -2.496 59.523 1.00 53.16 114 GLU A O 1
ATOM 950 N N . GLU A 1 115 ? -37.317 -1.791 59.435 1.00 54.59 115 GLU A N 1
ATOM 951 C CA . GLU A 1 115 ? -37.145 -1.739 60.899 1.00 54.59 115 GLU A CA 1
ATOM 952 C C . GLU A 1 115 ? -37.958 -0.596 61.539 1.00 54.59 115 GLU A C 1
ATOM 954 O O . GLU A 1 115 ? -38.529 -0.793 62.610 1.00 54.59 115 GLU A O 1
ATOM 959 N N . GLU A 1 116 ? -38.059 0.568 60.884 1.00 56.19 116 GLU A N 1
ATOM 960 C CA . GLU A 1 116 ? -38.868 1.703 61.361 1.00 56.19 116 GLU A CA 1
ATOM 961 C C . GLU A 1 116 ? -40.382 1.413 61.237 1.00 56.19 116 GLU A C 1
ATOM 9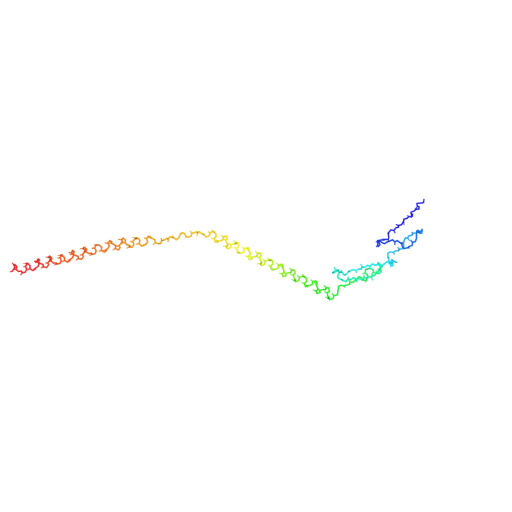63 O O . GLU A 1 116 ? -41.139 1.685 62.174 1.00 56.19 116 GLU A O 1
ATOM 968 N N . GLU A 1 117 ? -40.830 0.772 60.147 1.00 54.31 117 GLU A N 1
ATOM 969 C CA . GLU A 1 117 ? -42.234 0.368 59.968 1.00 54.31 117 GLU A CA 1
ATOM 970 C C . GLU A 1 117 ? -42.672 -0.741 60.944 1.00 54.31 117 GLU A C 1
ATOM 972 O O . GLU A 1 117 ? -43.791 -0.687 61.462 1.00 54.31 117 GLU A O 1
ATOM 977 N N . GLU A 1 118 ? -41.823 -1.736 61.240 1.00 56.78 118 GLU A N 1
ATOM 978 C CA . GLU A 1 118 ? -42.141 -2.781 62.228 1.00 56.78 118 GLU A CA 1
ATOM 979 C C . GLU A 1 118 ? -42.261 -2.215 63.657 1.00 56.78 118 GLU A C 1
ATOM 981 O O . GLU A 1 118 ? -43.145 -2.637 64.417 1.00 56.78 118 GLU A O 1
ATOM 986 N N . GLU A 1 119 ? -41.420 -1.241 64.029 1.00 57.50 119 GLU A N 1
ATOM 987 C CA . GLU A 1 119 ? -41.463 -0.609 65.354 1.00 57.50 119 GLU A CA 1
ATOM 988 C C . GLU A 1 119 ? -42.721 0.264 65.529 1.00 57.50 119 GLU A C 1
ATOM 990 O O . GLU A 1 119 ? -43.429 0.137 66.539 1.00 57.50 119 GLU A O 1
ATOM 995 N N . GLU A 1 120 ? -43.074 1.077 64.523 1.00 58.31 120 GLU A N 1
ATOM 996 C CA . GLU A 1 120 ? -44.298 1.893 64.538 1.00 58.31 120 GLU A CA 1
ATOM 997 C C . GLU A 1 120 ? -45.574 1.036 64.505 1.00 58.31 120 GLU A C 1
ATOM 999 O O . GLU A 1 120 ? -46.519 1.292 65.266 1.00 58.31 120 GLU A O 1
ATOM 1004 N N . GLN A 1 121 ? -45.608 -0.032 63.697 1.00 57.50 121 GLN A N 1
ATOM 1005 C CA . GLN A 1 121 ? -46.740 -0.967 63.658 1.00 57.50 121 GLN A CA 1
ATOM 1006 C C . GLN A 1 121 ? -46.917 -1.703 64.994 1.00 57.50 121 GLN A C 1
ATOM 1008 O O . GLN A 1 121 ? -48.050 -1.921 65.443 1.00 57.50 121 GLN A O 1
ATOM 1013 N N . GLY A 1 122 ? -45.818 -2.053 65.668 1.00 59.84 122 GLY A N 1
ATOM 1014 C CA . GLY A 1 122 ? -45.836 -2.643 67.005 1.00 59.84 122 GLY A CA 1
ATOM 1015 C C . GLY A 1 122 ? -46.389 -1.689 68.067 1.00 59.84 122 GLY A C 1
ATOM 1016 O O . GLY A 1 122 ? -47.223 -2.096 68.883 1.00 59.84 122 GLY A O 1
ATOM 1017 N N . PHE A 1 123 ? -45.969 -0.421 68.039 1.00 58.22 123 PHE A N 1
ATOM 1018 C CA . PHE A 1 123 ? -46.384 0.604 69.000 1.00 58.22 123 PHE A CA 1
ATOM 1019 C C . PHE A 1 123 ? -47.869 0.976 68.855 1.00 58.22 123 PHE A C 1
ATOM 1021 O O . PHE A 1 123 ? -48.629 0.911 69.829 1.00 58.22 123 PHE A O 1
ATOM 1028 N N . LEU A 1 124 ? -48.321 1.267 67.629 1.00 62.50 124 LEU A N 1
ATOM 1029 C CA . LEU A 1 124 ? -49.715 1.622 67.340 1.00 62.50 124 LEU A CA 1
ATOM 1030 C C . LEU A 1 124 ? -50.674 0.475 67.685 1.00 62.50 124 LEU A C 1
ATOM 1032 O O . LEU A 1 124 ? -51.670 0.677 68.385 1.00 62.50 124 LEU A O 1
ATOM 1036 N N . ARG A 1 125 ? -50.348 -0.762 67.288 1.00 65.06 125 ARG A N 1
ATOM 1037 C CA . ARG A 1 125 ? -51.188 -1.940 67.561 1.00 65.06 125 ARG A CA 1
ATOM 1038 C C . ARG A 1 125 ? -51.337 -2.225 69.060 1.00 65.06 125 ARG A C 1
ATOM 1040 O O . ARG A 1 125 ? -52.390 -2.702 69.494 1.00 65.06 125 ARG A O 1
ATOM 1047 N N . ARG A 1 126 ? -50.316 -1.919 69.869 1.00 67.94 126 ARG A N 1
ATOM 1048 C CA . ARG A 1 126 ? -50.330 -2.131 71.327 1.00 67.94 126 ARG A CA 1
ATOM 1049 C C . ARG A 1 126 ? -51.161 -1.075 72.056 1.00 67.94 126 ARG A C 1
ATOM 1051 O O . ARG A 1 126 ? -51.897 -1.425 72.980 1.00 67.94 126 ARG A O 1
ATOM 1058 N N . HIS A 1 127 ? -51.113 0.180 71.612 1.00 75.75 127 HIS A N 1
ATOM 1059 C CA . HIS A 1 127 ? -51.898 1.261 72.211 1.00 75.75 127 HIS A CA 1
ATOM 1060 C C . HIS A 1 127 ? -53.350 1.319 71.721 1.00 75.75 127 HIS A C 1
ATOM 1062 O O . HIS A 1 127 ? -54.232 1.602 72.531 1.00 75.75 127 HIS A O 1
ATOM 1068 N N . CYS A 1 128 ? -53.650 0.917 70.482 1.00 79.38 128 CYS A N 1
ATOM 1069 C CA . CYS A 1 128 ? -55.036 0.787 70.013 1.00 79.38 128 CYS A CA 1
ATOM 1070 C C . CYS A 1 128 ? -55.863 -0.167 70.888 1.00 79.38 128 CYS A C 1
ATOM 1072 O O . CYS A 1 128 ? -57.003 0.142 71.232 1.00 79.38 128 CYS A O 1
ATOM 1074 N N . ARG A 1 129 ? -55.293 -1.305 71.314 1.00 78.62 129 ARG A N 1
ATOM 1075 C CA . ARG A 1 129 ? -56.001 -2.263 72.180 1.00 78.62 129 ARG A CA 1
ATOM 1076 C C . ARG A 1 129 ? -56.343 -1.666 73.548 1.00 78.62 129 ARG A C 1
ATOM 1078 O O . ARG A 1 129 ? -57.431 -1.916 74.056 1.00 78.62 129 ARG A O 1
ATOM 1085 N N . LEU A 1 130 ? -55.442 -0.873 74.126 1.00 80.44 130 LEU A N 1
ATOM 1086 C CA . LEU A 1 130 ? -55.669 -0.211 75.414 1.00 80.44 130 LEU A CA 1
ATOM 1087 C C . LEU A 1 130 ? -56.731 0.889 75.313 1.00 80.44 130 LEU A C 1
ATOM 1089 O O . LEU A 1 130 ? -57.585 0.974 76.189 1.00 80.44 130 LEU A O 1
ATOM 1093 N N . VAL A 1 131 ? -56.729 1.673 74.232 1.00 83.44 131 VAL A N 1
ATOM 1094 C CA . VAL A 1 131 ? -57.740 2.717 73.995 1.00 83.44 131 VAL A CA 1
ATOM 1095 C C . VAL A 1 131 ? -59.132 2.110 73.796 1.00 83.44 131 VAL A C 1
ATOM 1097 O O . VAL A 1 131 ? -60.089 2.574 74.408 1.00 83.44 131 VAL A O 1
ATOM 1100 N N . VAL A 1 132 ? -59.253 1.036 73.007 1.00 85.69 132 VAL A N 1
ATOM 1101 C CA . VAL A 1 132 ? -60.542 0.357 72.770 1.00 85.69 132 VAL A CA 1
ATOM 1102 C C . VAL A 1 132 ? -61.090 -0.271 74.053 1.00 85.69 132 VAL A C 1
ATOM 1104 O O . VAL A 1 132 ? -62.263 -0.089 74.374 1.00 85.69 132 VAL A O 1
ATOM 1107 N N . VAL A 1 133 ? -60.250 -0.978 74.818 1.00 86.56 133 VAL A N 1
ATOM 1108 C CA . VAL A 1 133 ? -60.668 -1.593 76.090 1.00 86.56 133 VAL A CA 1
ATOM 1109 C C . VAL A 1 133 ? -61.007 -0.523 77.129 1.00 86.56 133 VAL A C 1
ATOM 1111 O O . VAL A 1 133 ? -62.045 -0.619 77.777 1.00 86.56 133 VAL A O 1
ATOM 1114 N N . GLY A 1 134 ? -60.179 0.516 77.262 1.00 86.62 134 GLY A N 1
ATOM 1115 C CA . GLY A 1 134 ? -60.428 1.625 78.184 1.00 86.62 134 GLY A CA 1
ATOM 1116 C C . GLY A 1 134 ? -61.720 2.376 77.861 1.00 86.62 134 GLY A C 1
ATOM 1117 O O . GLY A 1 134 ? -62.513 2.643 78.760 1.00 86.62 134 GLY A O 1
ATOM 1118 N N . GLY A 1 135 ? -61.977 2.638 76.576 1.00 87.56 135 GLY A N 1
ATOM 1119 C CA . GLY A 1 135 ? -63.224 3.244 76.113 1.00 87.56 135 GLY A CA 1
ATOM 1120 C C . GLY A 1 135 ? -64.446 2.384 76.435 1.00 87.56 135 GLY A C 1
ATOM 1121 O O . GLY A 1 135 ? -65.417 2.889 76.990 1.00 87.56 135 GLY A O 1
ATOM 1122 N N . ALA A 1 136 ? -64.386 1.076 76.168 1.00 89.50 136 ALA A N 1
ATOM 1123 C CA . ALA A 1 136 ? -65.480 0.158 76.485 1.00 89.50 136 ALA A CA 1
ATOM 1124 C C . ALA A 1 136 ? -65.771 0.102 77.994 1.00 89.50 136 ALA A C 1
ATOM 1126 O O . ALA A 1 136 ? -66.927 0.197 78.398 1.00 89.50 136 ALA A O 1
ATOM 1127 N N . VAL A 1 137 ? -64.734 0.015 78.834 1.00 92.44 137 VAL A N 1
ATOM 1128 C CA . VAL A 1 137 ? -64.889 0.032 80.299 1.00 92.44 137 VAL A CA 1
ATOM 1129 C C . VAL A 1 137 ? -65.483 1.359 80.772 1.00 92.44 137 VAL A C 1
ATOM 1131 O O . VAL A 1 137 ? -66.366 1.347 81.623 1.00 92.44 137 VAL A O 1
ATOM 1134 N N . GLY A 1 138 ? -65.054 2.486 80.197 1.00 91.50 138 GLY A N 1
ATOM 1135 C CA . GLY A 1 138 ? -65.615 3.806 80.489 1.00 91.50 138 GLY A CA 1
ATOM 1136 C C . GLY A 1 138 ? -67.097 3.926 80.119 1.00 91.50 138 GLY A C 1
ATOM 1137 O O . GLY A 1 138 ? -67.894 4.449 80.889 1.00 91.50 138 GLY A O 1
ATOM 1138 N N . VAL A 1 139 ? -67.502 3.395 78.964 1.00 92.12 139 VAL A N 1
ATOM 1139 C CA . VAL A 1 139 ? -68.917 3.376 78.560 1.00 92.12 139 VAL A CA 1
ATOM 1140 C C . VAL A 1 139 ? -69.736 2.477 79.489 1.00 92.12 139 VAL A C 1
ATOM 1142 O O . VAL A 1 139 ? -70.831 2.855 79.908 1.00 92.12 139 VAL A O 1
ATOM 1145 N N . VAL A 1 140 ? -69.210 1.311 79.870 1.00 92.25 140 VAL A N 1
ATOM 1146 C CA . VAL A 1 140 ? -69.880 0.408 80.818 1.00 92.25 140 VAL A CA 1
ATOM 1147 C C . VAL A 1 140 ? -70.020 1.061 82.195 1.00 92.25 140 VAL A C 1
ATOM 1149 O O . VAL A 1 140 ? -71.093 1.011 82.786 1.00 92.25 140 VAL A O 1
ATOM 1152 N N . SER A 1 141 ? -68.987 1.732 82.705 1.00 87.38 141 SER A N 1
ATOM 1153 C CA . SER A 1 141 ? -69.069 2.392 84.011 1.00 87.38 141 SER A CA 1
ATOM 1154 C C . SER A 1 141 ? -70.058 3.560 84.012 1.00 87.38 141 SER A C 1
ATOM 1156 O O . SER A 1 141 ? -70.846 3.684 84.950 1.00 87.38 141 SER A O 1
ATOM 1158 N N . VAL A 1 142 ? -70.095 4.366 82.945 1.00 93.44 142 VAL A N 1
ATOM 1159 C CA . VAL A 1 142 ? -71.070 5.460 82.796 1.00 93.44 142 VAL A CA 1
ATOM 1160 C C . VAL A 1 142 ? -72.497 4.925 82.673 1.00 93.44 142 VAL A C 1
ATOM 1162 O O . VAL A 1 142 ? -73.400 5.440 83.326 1.00 93.44 142 VAL A O 1
ATOM 1165 N N . THR A 1 143 ? -72.721 3.876 81.881 1.00 88.81 143 THR A N 1
ATOM 1166 C CA . THR A 1 143 ? -74.061 3.282 81.725 1.00 88.81 143 THR A CA 1
ATOM 1167 C C . THR A 1 143 ? -74.566 2.655 83.022 1.00 88.81 143 THR A C 1
ATOM 1169 O O . THR A 1 143 ? -75.718 2.878 83.387 1.00 88.81 143 THR A O 1
ATOM 1172 N N . VAL A 1 144 ? -73.711 1.950 83.769 1.00 90.94 144 VAL A N 1
ATOM 1173 C CA . VAL A 1 144 ? -74.059 1.409 85.093 1.00 90.94 144 VAL A CA 1
ATOM 1174 C C . VAL A 1 144 ? -74.385 2.532 86.078 1.00 90.94 144 VAL A C 1
ATOM 1176 O O . VAL A 1 144 ? -75.384 2.437 86.788 1.00 90.94 144 VAL A O 1
ATOM 1179 N N . ALA A 1 145 ? -73.601 3.614 86.093 1.00 90.88 145 ALA A N 1
ATOM 1180 C CA . ALA A 1 145 ? -73.884 4.768 86.940 1.00 90.88 145 ALA A CA 1
ATOM 1181 C C . ALA A 1 145 ? -75.239 5.406 86.589 1.00 90.88 145 ALA A C 1
ATOM 1183 O O . ALA A 1 145 ? -76.054 5.628 87.479 1.00 90.88 145 ALA A O 1
ATOM 1184 N N . LEU A 1 146 ? -75.524 5.640 85.303 1.00 89.56 146 LEU A N 1
ATOM 1185 C CA . LEU A 1 146 ? -76.788 6.230 84.841 1.00 89.56 146 LEU A CA 1
ATOM 1186 C C . LEU A 1 146 ? -78.013 5.363 85.167 1.00 89.56 146 LEU A C 1
ATOM 1188 O O . LEU A 1 146 ? -79.041 5.887 85.600 1.00 89.56 146 LEU A O 1
ATOM 1192 N N . LEU A 1 147 ? -77.906 4.043 84.991 1.00 88.94 147 LEU A N 1
ATOM 1193 C CA . LEU A 1 147 ? -78.963 3.103 85.369 1.00 88.94 147 LEU A CA 1
ATOM 1194 C C . LEU A 1 147 ? -79.160 3.066 86.889 1.00 88.94 147 LEU A C 1
ATOM 1196 O O . LEU A 1 147 ? -80.297 3.052 87.352 1.00 88.94 147 LEU A O 1
ATOM 1200 N N . GLY A 1 148 ? -78.074 3.124 87.664 1.00 85.75 148 GLY A N 1
ATOM 1201 C CA . GLY A 1 148 ? -78.135 3.251 89.120 1.00 85.75 148 GLY A CA 1
ATOM 1202 C C . GLY A 1 148 ? -78.837 4.534 89.569 1.00 85.75 148 GLY A C 1
ATOM 1203 O O . GLY A 1 148 ? -79.721 4.478 90.419 1.00 85.75 148 GLY A O 1
ATOM 1204 N N . TYR A 1 149 ? -78.515 5.676 88.953 1.00 85.25 149 TYR A N 1
ATOM 1205 C CA . TYR A 1 149 ? -79.184 6.951 89.234 1.00 85.25 149 TYR A CA 1
ATOM 1206 C C . TYR A 1 149 ? -80.671 6.941 88.854 1.00 85.25 149 TYR A C 1
ATOM 1208 O O . TYR A 1 149 ? -81.467 7.573 89.537 1.00 85.25 149 TYR A O 1
ATOM 1216 N N . SER A 1 150 ? -81.055 6.206 87.808 1.00 83.31 150 SER A N 1
ATOM 1217 C CA . SER A 1 150 ? -82.448 6.122 87.343 1.00 83.31 150 SER A CA 1
ATOM 1218 C C . SER A 1 150 ? -83.321 5.160 88.162 1.00 83.31 150 SER A C 1
ATOM 1220 O O . SER A 1 150 ? -84.539 5.249 88.088 1.00 83.31 150 SER A O 1
ATOM 1222 N N . LEU A 1 151 ? -82.724 4.234 88.921 1.00 77.44 151 LEU A N 1
ATOM 1223 C CA . LEU A 1 151 ? -83.436 3.302 89.812 1.00 77.44 151 LEU A CA 1
ATOM 1224 C C . LEU A 1 151 ? -83.530 3.804 91.264 1.00 77.44 151 LEU A C 1
ATOM 1226 O O . LEU A 1 151 ? -84.292 3.246 92.049 1.00 77.44 151 LEU A O 1
ATOM 1230 N N . ALA A 1 152 ? -82.734 4.814 91.630 1.00 69.25 152 ALA A N 1
ATOM 1231 C CA . ALA A 1 152 ? -82.667 5.379 92.980 1.00 69.25 152 ALA A CA 1
ATOM 1232 C C . ALA A 1 152 ? -83.458 6.693 93.158 1.00 69.25 152 ALA A C 1
ATOM 1234 O O . ALA A 1 152 ? -83.461 7.239 94.263 1.00 69.25 152 ALA A O 1
ATOM 1235 N N . GLY A 1 153 ? -84.087 7.207 92.095 1.00 56.16 153 GLY A N 1
ATOM 1236 C CA . GLY A 1 153 ? -85.003 8.355 92.121 1.00 56.16 153 GLY A CA 1
ATOM 1237 C C . GLY A 1 153 ? -86.437 7.918 91.879 1.00 56.16 153 GLY A C 1
ATOM 1238 O O . GLY A 1 153 ? -87.328 8.502 92.530 1.00 56.16 153 GLY A O 1
#

pLDDT: mean 80.43, std 15.67, range [40.5, 98.5]

Radius of gyration: 55.78 Å; chains: 1; bounding box: 139×21×123 Å

Foldseek 3Di:
DDPPQDQDQAPLRHGQPDDRDPDDGDHQLPQQDWDWAAEPLRPDIDIDGSNCCVPPHDYDDPVSVVVVVVVVVVVVVVVVVVVVVVVVVVVVVVVVVVVVPPPPPPPPPVPPVVVVVVVVVVVCVV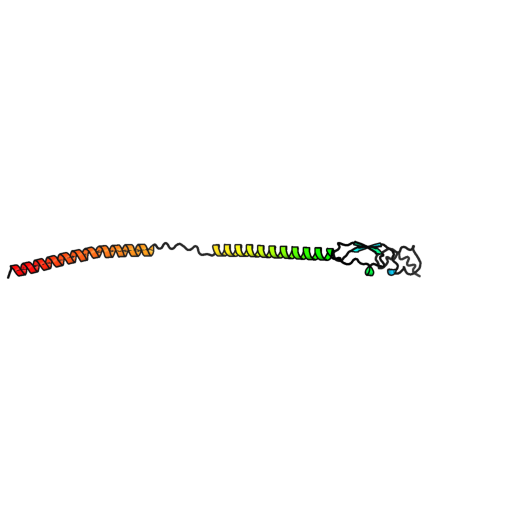VVVVVVVVVVVVVVVVVVVVVVVVVVD

Secondary structure (DSSP, 8-state):
-------PBPTTSPBPSSPS-SSPPPPGGG---EEEEE-TTS--EEEEEGGGTTTSPPPP-HHHHHHHHHHHHHHHHHHHHHHHHHHHHHHHHHHHHHHHHS-------SHHHHHHHHHHHHHHHHHHHHHHHHHHHHHHHHHHHHHHHHH--

Sequence (153 aa):
MLLLIFCLQLPCGHRCPLGCHHGNCPPPETCQRKVTLRCSCRRLKKEVKCNERDTKAPACDGECRRLIAEKEEEKKREEEERRRREEREKAEEEAALARQLQPRRRRRRPRREEEEEEEEQGFLRRHCRLVVVGGAVGVVSVTVALLGYSLAG

Organism: Geodia barretti (NCBI:txid519541)